Protein AF-A0A7V6ZQ34-F1 (afdb_monomer)

Sequence (100 aa):
MRVLAMMPYQKNLLSAIGDASAFGLGKFFLIGDKKRIVETCYVNSIDFRRLEILNFPLDMEAVEYAKRMVEEKRFDFYVFGDVPEVYQLNVFGMRKQKLF

Secondary structure (DSSP, 8-state):
-EEEEES--SHHHHHHHHHHHHTT--EEEEEE-HHHHHHHHHHTT---TTSEEEE-SSHHHHHHHHHHHHHTT--SEEEESS--HHHHHHHTT-------

Mean predicted aligned error: 3.94 Å

Structure (mmCIF, N/CA/C/O backbone):
data_AF-A0A7V6ZQ34-F1
#
_entry.id   AF-A0A7V6ZQ34-F1
#
loop_
_atom_site.group_PDB
_atom_site.id
_atom_site.type_symbol
_atom_site.label_atom_id
_atom_site.label_alt_id
_atom_site.label_comp_id
_atom_site.label_asym_id
_atom_site.label_entity_id
_atom_site.label_seq_id
_atom_site.pdbx_PDB_ins_code
_atom_site.Cartn_x
_atom_site.Cartn_y
_atom_site.Cartn_z
_atom_site.occupancy
_atom_site.B_iso_or_equiv
_atom_site.auth_seq_id
_atom_site.auth_comp_id
_atom_s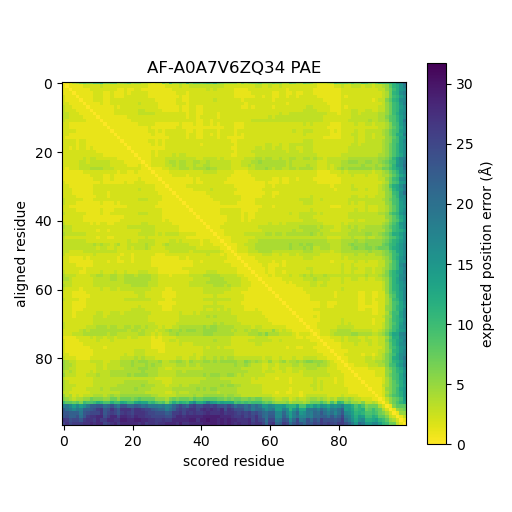ite.auth_asym_id
_atom_site.auth_atom_id
_atom_site.pdbx_PDB_model_num
ATOM 1 N N . MET A 1 1 ? -13.540 -3.146 -7.531 1.00 93.06 1 MET A N 1
ATOM 2 C CA . MET A 1 1 ? -13.097 -3.037 -6.126 1.00 93.06 1 MET A CA 1
ATOM 3 C C . MET A 1 1 ? -12.068 -1.925 -5.974 1.00 93.06 1 MET A C 1
ATOM 5 O O . MET A 1 1 ? -11.301 -1.687 -6.907 1.00 93.06 1 MET A O 1
ATOM 9 N N . ARG A 1 2 ? -12.061 -1.249 -4.827 1.00 97.19 2 ARG A N 1
ATOM 10 C CA . ARG A 1 2 ? -11.050 -0.283 -4.391 1.00 97.19 2 ARG A CA 1
ATOM 11 C C . ARG A 1 2 ? -10.241 -0.918 -3.269 1.00 97.19 2 ARG A C 1
ATOM 13 O O . ARG A 1 2 ? -10.800 -1.260 -2.230 1.00 97.19 2 ARG A O 1
ATOM 20 N N . VAL A 1 3 ? -8.942 -1.068 -3.485 1.00 97.94 3 VAL A N 1
ATOM 21 C CA . VAL A 1 3 ? -8.027 -1.706 -2.534 1.00 97.94 3 VAL A CA 1
ATOM 22 C C . VAL A 1 3 ? -7.049 -0.661 -2.016 1.00 97.94 3 VAL A C 1
ATOM 24 O O . VAL A 1 3 ? -6.415 0.028 -2.817 1.00 97.94 3 VAL A O 1
ATOM 27 N N . LEU A 1 4 ? -6.930 -0.555 -0.694 1.00 97.94 4 LEU A N 1
ATOM 28 C CA . LEU A 1 4 ? -5.915 0.257 -0.032 1.00 97.94 4 LEU A CA 1
ATOM 29 C C . LEU A 1 4 ? -4.768 -0.650 0.418 1.00 97.94 4 LEU A C 1
ATOM 31 O O . LEU A 1 4 ? -4.947 -1.487 1.301 1.00 97.94 4 LEU A O 1
ATOM 35 N N . ALA A 1 5 ? -3.599 -0.494 -0.191 1.00 97.88 5 ALA A N 1
ATOM 36 C CA . ALA A 1 5 ? -2.388 -1.201 0.195 1.00 97.88 5 ALA A CA 1
ATOM 37 C C . ALA A 1 5 ? -1.483 -0.268 1.006 1.00 97.88 5 ALA A C 1
ATOM 39 O O . ALA A 1 5 ? -1.040 0.777 0.525 1.00 97.88 5 ALA A O 1
ATOM 40 N N . MET A 1 6 ? -1.230 -0.646 2.254 1.00 97.50 6 MET A N 1
ATOM 41 C CA . MET A 1 6 ? -0.537 0.174 3.235 1.00 97.50 6 MET A CA 1
ATOM 42 C C . MET A 1 6 ? 0.921 -0.225 3.376 1.00 97.50 6 MET A C 1
ATOM 44 O O . MET A 1 6 ? 1.217 -1.382 3.667 1.00 97.50 6 MET A O 1
ATOM 48 N N . MET A 1 7 ? 1.810 0.751 3.183 1.00 96.81 7 MET A N 1
ATOM 49 C CA . MET A 1 7 ? 3.266 0.594 3.206 1.00 96.81 7 MET A CA 1
ATOM 50 C C . MET A 1 7 ? 3.745 -0.656 2.442 1.00 96.81 7 MET A C 1
ATOM 52 O O . MET A 1 7 ? 4.441 -1.506 3.006 1.00 96.81 7 MET A O 1
ATOM 56 N N . PRO A 1 8 ? 3.350 -0.824 1.165 1.00 97.31 8 PRO A N 1
ATOM 57 C CA . PRO A 1 8 ? 3.627 -2.035 0.407 1.00 97.31 8 PRO A CA 1
ATOM 58 C C . PRO A 1 8 ? 5.062 -2.011 -0.130 1.00 97.31 8 PRO A C 1
ATOM 60 O O . PRO A 1 8 ? 5.276 -1.928 -1.329 1.00 97.31 8 PRO A O 1
ATOM 63 N N . TYR A 1 9 ? 6.071 -2.013 0.736 1.00 96.50 9 TYR A N 1
ATOM 64 C CA . TYR A 1 9 ? 7.467 -1.857 0.312 1.00 96.50 9 TYR A CA 1
ATOM 65 C C . TYR A 1 9 ? 8.096 -3.164 -0.190 1.00 96.50 9 TYR A C 1
ATOM 67 O O . TYR A 1 9 ? 9.204 -3.157 -0.718 1.00 96.50 9 TYR A O 1
ATOM 75 N N . GLN A 1 10 ? 7.423 -4.306 -0.034 1.00 96.88 10 GLN A N 1
ATOM 76 C CA . GLN A 1 10 ? 7.960 -5.588 -0.479 1.00 96.88 10 GLN A CA 1
ATOM 77 C C . GLN A 1 10 ? 7.741 -5.807 -1.977 1.00 96.88 10 GLN A C 1
ATOM 79 O O . GLN A 1 10 ? 6.621 -5.684 -2.477 1.00 96.88 10 GLN A O 1
ATOM 84 N N . LYS A 1 11 ? 8.792 -6.271 -2.670 1.00 96.81 11 LYS A N 1
ATOM 85 C CA . LYS A 1 11 ? 8.752 -6.671 -4.089 1.00 96.81 11 LYS A CA 1
ATOM 86 C C . LYS A 1 11 ? 7.538 -7.539 -4.418 1.00 96.81 11 LYS A C 1
ATOM 88 O O . LYS A 1 11 ? 6.800 -7.229 -5.344 1.00 96.81 11 LYS A O 1
ATOM 93 N N . ASN A 1 12 ? 7.347 -8.632 -3.678 1.00 97.19 12 ASN A N 1
ATOM 94 C CA . ASN A 1 12 ? 6.315 -9.620 -3.999 1.00 97.19 12 ASN A CA 1
ATOM 95 C C . ASN A 1 12 ? 4.908 -9.019 -3.891 1.00 97.19 12 ASN A C 1
ATOM 97 O O . ASN A 1 12 ? 4.051 -9.322 -4.716 1.00 97.19 12 ASN A O 1
ATOM 101 N N . LEU A 1 13 ? 4.691 -8.131 -2.916 1.00 97.69 13 LEU A N 1
ATOM 102 C CA . LEU A 1 13 ? 3.415 -7.447 -2.739 1.00 97.69 13 LEU A CA 1
ATOM 103 C C . LEU A 1 13 ? 3.164 -6.436 -3.864 1.00 97.69 13 LEU A C 1
ATOM 105 O O . LEU A 1 13 ? 2.094 -6.449 -4.466 1.00 97.69 13 LEU A O 1
ATOM 109 N N . LEU A 1 14 ? 4.154 -5.602 -4.194 1.00 97.81 14 LEU A N 1
ATOM 110 C CA . LEU A 1 14 ? 4.039 -4.653 -5.306 1.00 97.81 14 LEU A CA 1
ATOM 111 C C . LEU A 1 14 ? 3.855 -5.355 -6.651 1.00 97.81 14 LEU A C 1
ATOM 113 O O . LEU A 1 14 ? 3.060 -4.887 -7.457 1.00 97.81 14 LEU A O 1
ATOM 117 N N . SER A 1 15 ? 4.537 -6.481 -6.878 1.00 97.62 15 SER A N 1
ATOM 118 C CA . SER A 1 15 ? 4.373 -7.290 -8.089 1.00 97.62 15 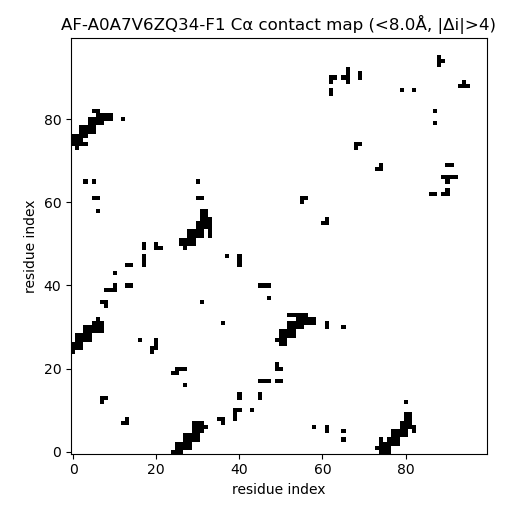SER A CA 1
ATOM 119 C C . SER A 1 15 ? 2.950 -7.827 -8.182 1.00 97.62 15 SER A C 1
ATOM 121 O O . SER A 1 15 ? 2.289 -7.612 -9.189 1.00 97.62 15 SER A O 1
ATOM 123 N N . ALA A 1 16 ? 2.439 -8.431 -7.105 1.00 97.00 16 ALA A N 1
ATOM 124 C CA . ALA A 1 16 ? 1.076 -8.954 -7.072 1.00 97.00 16 ALA A CA 1
ATOM 125 C C . ALA A 1 16 ? 0.026 -7.854 -7.303 1.00 97.00 16 ALA A C 1
ATOM 127 O O . ALA A 1 16 ? -0.940 -8.063 -8.035 1.00 97.00 16 ALA A O 1
ATOM 128 N N . ILE A 1 17 ? 0.220 -6.668 -6.717 1.00 97.44 17 ILE A N 1
ATOM 129 C CA . ILE A 1 17 ? -0.657 -5.512 -6.944 1.00 97.44 17 ILE A CA 1
ATOM 130 C C . ILE A 1 17 ? -0.547 -5.005 -8.390 1.00 97.44 17 ILE A C 1
ATOM 132 O O . ILE A 1 17 ? -1.566 -4.689 -9.006 1.00 97.44 17 ILE A O 1
ATOM 136 N N . GLY A 1 18 ? 0.669 -4.927 -8.936 1.00 96.50 18 GL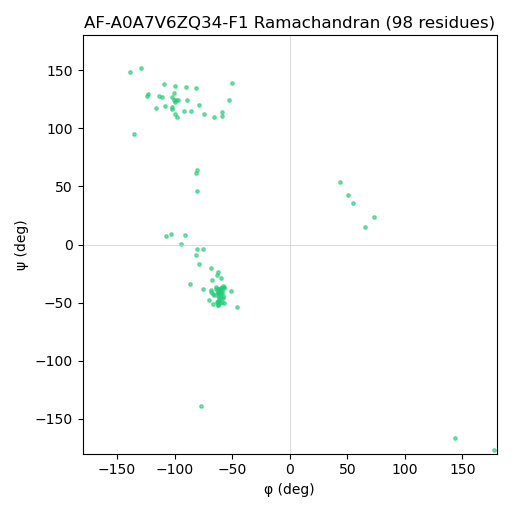Y A N 1
ATOM 137 C CA . GLY A 1 18 ? 0.926 -4.529 -10.319 1.00 96.50 18 GLY A CA 1
ATOM 138 C C . GLY A 1 18 ? 0.222 -5.451 -11.312 1.00 96.50 18 GLY A C 1
ATOM 139 O O . GLY A 1 18 ? -0.542 -4.974 -12.152 1.00 96.50 18 GLY A O 1
ATOM 140 N N . ASP A 1 19 ? 0.384 -6.763 -11.146 1.00 96.06 19 ASP A N 1
ATOM 141 C CA . ASP A 1 19 ? -0.268 -7.783 -11.969 1.00 96.06 19 ASP A CA 1
ATOM 142 C C . ASP A 1 19 ? -1.794 -7.701 -11.838 1.00 96.06 19 ASP A C 1
ATOM 144 O O . ASP A 1 19 ? -2.510 -7.626 -12.838 1.00 96.06 19 ASP A O 1
ATOM 148 N N . ALA A 1 20 ? -2.314 -7.620 -10.610 1.00 96.44 20 ALA A N 1
ATOM 149 C CA . ALA A 1 20 ? -3.749 -7.486 -10.367 1.00 96.44 20 ALA A CA 1
ATOM 150 C C . ALA A 1 20 ? -4.342 -6.221 -11.016 1.00 96.44 20 ALA A C 1
ATOM 152 O O . ALA A 1 20 ? -5.457 -6.250 -11.545 1.00 96.44 20 ALA A O 1
ATOM 153 N N . SER A 1 21 ? -3.594 -5.116 -11.014 1.00 96.00 21 SER A N 1
ATOM 154 C CA . SER A 1 21 ? -3.968 -3.878 -11.700 1.00 96.00 21 SER A CA 1
ATOM 155 C C . SER A 1 21 ? -3.940 -4.032 -13.225 1.00 96.00 21 SER A C 1
ATOM 157 O O . SER A 1 21 ? -4.861 -3.581 -13.912 1.00 96.00 21 SER A O 1
ATOM 159 N N . ALA A 1 22 ? -2.934 -4.723 -13.772 1.00 95.00 22 ALA A N 1
ATOM 160 C CA . ALA A 1 22 ? -2.823 -5.005 -15.202 1.00 95.00 22 ALA A CA 1
ATOM 161 C C . ALA A 1 22 ? -3.970 -5.892 -15.718 1.00 95.00 22 ALA A C 1
ATOM 163 O O . ALA A 1 22 ? -4.507 -5.626 -16.794 1.00 95.00 22 ALA A O 1
ATOM 164 N N . PHE A 1 23 ? -4.406 -6.874 -14.923 1.00 95.69 23 PHE A N 1
ATOM 165 C CA . PHE A 1 23 ? -5.572 -7.720 -15.212 1.00 95.69 23 PHE A CA 1
ATOM 166 C C . PHE A 1 23 ? -6.924 -7.025 -14.983 1.00 95.69 23 PHE A C 1
ATOM 168 O O . PHE A 1 23 ? -7.969 -7.610 -15.261 1.00 95.69 23 PHE A O 1
ATOM 175 N N . GLY A 1 24 ? -6.938 -5.785 -14.483 1.00 95.25 24 GLY A N 1
ATOM 176 C CA . GLY A 1 24 ? -8.172 -5.034 -14.250 1.00 95.25 24 GLY A CA 1
ATOM 177 C C . GLY A 1 24 ? -8.989 -5.534 -13.057 1.00 95.25 24 GLY A C 1
ATOM 178 O O . GLY A 1 24 ? -10.193 -5.287 -12.999 1.00 95.25 24 GLY A O 1
ATOM 179 N N . LEU A 1 25 ? -8.358 -6.208 -12.087 1.00 95.69 25 LEU A N 1
ATOM 180 C CA . LEU A 1 25 ? -9.053 -6.754 -10.916 1.00 95.69 25 LEU A CA 1
ATOM 181 C C . LEU A 1 25 ? -9.581 -5.660 -9.981 1.00 95.69 25 LEU A C 1
ATOM 183 O O . LEU A 1 25 ? -10.513 -5.899 -9.221 1.00 95.69 25 LEU A O 1
ATOM 187 N N . GLY A 1 26 ? -9.046 -4.440 -10.047 1.00 95.00 26 GLY A N 1
ATOM 188 C CA . GLY A 1 26 ? -9.512 -3.330 -9.226 1.00 95.00 26 GLY A CA 1
ATOM 189 C C . GLY A 1 26 ? -8.727 -2.042 -9.425 1.00 95.00 26 GLY A C 1
ATOM 190 O O . GLY A 1 26 ? -7.829 -1.955 -10.258 1.00 95.00 26 GLY A O 1
ATOM 191 N N . LYS A 1 27 ? -9.086 -1.030 -8.631 1.00 96.94 27 LYS A N 1
ATOM 192 C CA . LYS A 1 27 ? -8.302 0.197 -8.463 1.00 96.94 27 LYS A CA 1
ATOM 193 C C . LYS A 1 27 ? -7.486 0.078 -7.184 1.00 96.94 27 LYS A C 1
ATOM 195 O O . LYS A 1 27 ? -8.058 -0.142 -6.114 1.00 96.94 27 LYS A O 1
ATOM 200 N N . PHE A 1 28 ? -6.178 0.243 -7.307 1.00 98.12 28 PHE A N 1
ATOM 201 C CA . PHE A 1 28 ? -5.229 0.053 -6.218 1.00 98.12 28 PHE A CA 1
ATOM 202 C C . PHE A 1 28 ? -4.639 1.392 -5.798 1.00 98.12 28 PHE A C 1
ATOM 204 O O . PHE A 1 28 ? -4.117 2.138 -6.629 1.00 98.12 28 PHE A O 1
ATOM 211 N N . PHE A 1 29 ? -4.730 1.665 -4.502 1.00 98.31 29 PHE A N 1
ATOM 212 C CA . PHE A 1 29 ? -4.231 2.872 -3.869 1.00 98.31 29 PHE A CA 1
ATOM 213 C C . PHE A 1 29 ? -3.129 2.456 -2.902 1.00 98.31 29 PHE A C 1
ATOM 215 O O . PHE A 1 29 ? -3.375 1.684 -1.976 1.00 98.31 29 PHE A O 1
ATOM 222 N N . LEU A 1 30 ? -1.914 2.928 -3.140 1.00 98.19 30 LEU A N 1
ATOM 223 C CA . LEU A 1 30 ? -0.751 2.650 -2.313 1.00 98.19 30 LEU A CA 1
ATOM 224 C C . LEU A 1 30 ? -0.523 3.841 -1.385 1.00 98.19 30 LEU A C 1
ATOM 226 O O . LEU A 1 30 ? -0.342 4.957 -1.870 1.00 98.19 30 LEU A O 1
ATOM 230 N N . ILE A 1 31 ? -0.512 3.618 -0.074 1.00 97.50 31 ILE A N 1
ATOM 231 C CA . ILE A 1 31 ? -0.172 4.655 0.913 1.00 97.50 31 ILE A CA 1
ATOM 232 C C . ILE A 1 31 ? 1.193 4.359 1.538 1.00 97.50 31 ILE A C 1
ATOM 234 O O . ILE A 1 31 ? 1.489 3.210 1.867 1.00 97.50 31 ILE A O 1
ATOM 238 N N . GLY A 1 32 ? 2.016 5.389 1.712 1.00 97.19 32 GLY A N 1
ATOM 239 C CA . GLY A 1 32 ? 3.343 5.297 2.329 1.00 97.19 32 GLY A CA 1
ATOM 240 C C . GLY A 1 32 ? 4.345 6.229 1.658 1.00 97.19 32 GLY A C 1
ATOM 241 O O . GLY A 1 32 ? 3.961 7.102 0.874 1.00 97.19 32 GLY A O 1
ATOM 242 N N . ASP A 1 33 ? 5.633 6.033 1.934 1.00 97.38 33 ASP A N 1
ATOM 243 C CA . ASP A 1 33 ? 6.692 6.821 1.307 1.00 97.38 33 ASP A CA 1
ATOM 244 C C . ASP A 1 33 ? 6.741 6.524 -0.199 1.00 97.38 33 ASP A C 1
ATOM 246 O O . ASP A 1 33 ? 7.157 5.445 -0.644 1.00 97.38 33 ASP A O 1
ATOM 250 N N . LYS A 1 34 ? 6.328 7.511 -1.004 1.00 97.62 34 LYS A N 1
ATOM 251 C CA . LYS A 1 34 ? 6.297 7.407 -2.464 1.00 97.62 34 LYS A CA 1
ATOM 252 C C . LYS A 1 34 ? 7.671 7.093 -3.037 1.00 97.62 34 LYS A C 1
ATOM 254 O O . LYS A 1 34 ? 7.741 6.362 -4.023 1.00 97.62 34 LYS A O 1
ATOM 259 N N . LYS A 1 35 ? 8.747 7.628 -2.453 1.00 97.25 35 LYS A N 1
ATOM 260 C CA . LYS A 1 35 ? 10.106 7.378 -2.933 1.00 97.25 35 LYS A CA 1
ATOM 261 C C . LYS A 1 35 ? 10.435 5.895 -2.798 1.00 97.25 35 LYS A C 1
ATOM 263 O O . LYS A 1 35 ? 10.792 5.278 -3.795 1.00 97.25 35 LYS A O 1
ATOM 268 N N . ARG A 1 36 ? 10.199 5.304 -1.622 1.00 96.94 36 ARG A N 1
ATOM 269 C CA . ARG A 1 36 ? 10.415 3.864 -1.384 1.00 96.94 36 ARG A CA 1
ATOM 270 C C . ARG A 1 36 ? 9.566 2.985 -2.297 1.00 96.94 36 ARG A C 1
ATOM 272 O O . ARG A 1 36 ? 10.076 2.007 -2.841 1.00 96.94 36 ARG A O 1
ATOM 279 N N . ILE A 1 37 ? 8.292 3.329 -2.496 1.00 97.69 37 ILE A N 1
ATOM 280 C CA . ILE A 1 37 ? 7.393 2.573 -3.383 1.00 97.69 37 ILE A CA 1
ATOM 281 C C . ILE A 1 37 ? 7.920 2.601 -4.821 1.00 97.69 37 ILE A C 1
ATOM 283 O O . ILE A 1 37 ? 8.100 1.552 -5.437 1.00 97.69 37 ILE A O 1
ATOM 287 N N . VAL A 1 38 ? 8.203 3.794 -5.350 1.00 97.62 38 VAL A N 1
ATOM 288 C CA . VAL A 1 38 ? 8.656 3.973 -6.736 1.00 97.62 38 VAL A CA 1
ATOM 289 C C . VAL A 1 38 ? 10.027 3.343 -6.961 1.00 97.62 38 VAL A C 1
ATOM 291 O O . VAL A 1 38 ? 10.206 2.659 -7.965 1.00 97.62 38 VAL A O 1
ATOM 294 N N . GLU A 1 39 ? 10.976 3.518 -6.038 1.00 97.75 39 GLU A N 1
ATOM 295 C CA . GLU A 1 39 ? 12.291 2.870 -6.106 1.00 97.75 39 GLU A CA 1
ATOM 296 C C . GLU A 1 39 ? 12.154 1.348 -6.145 1.00 97.75 39 GLU A C 1
ATOM 298 O O . GLU A 1 39 ? 12.750 0.699 -7.007 1.00 97.75 39 GLU A O 1
ATOM 303 N N . THR A 1 40 ? 11.314 0.775 -5.278 1.00 97.56 40 THR A N 1
ATOM 304 C CA . THR A 1 40 ? 11.079 -0.673 -5.271 1.00 97.56 40 THR A CA 1
ATOM 305 C C . THR A 1 40 ? 10.474 -1.144 -6.589 1.00 97.56 40 THR A C 1
ATOM 307 O O . THR A 1 40 ? 10.938 -2.139 -7.148 1.00 97.56 40 THR A O 1
ATOM 310 N N . CYS A 1 41 ? 9.479 -0.431 -7.121 1.00 97.38 41 CYS A N 1
ATOM 311 C CA . CYS A 1 41 ? 8.894 -0.774 -8.413 1.00 97.38 41 CYS A CA 1
ATOM 312 C C . CYS A 1 41 ? 9.922 -0.691 -9.546 1.00 97.38 41 CYS A C 1
ATOM 314 O O . CYS A 1 41 ? 10.015 -1.610 -10.356 1.00 97.38 41 CYS A O 1
ATOM 316 N N . TYR A 1 42 ? 10.723 0.376 -9.578 1.00 97.31 42 TYR A N 1
ATOM 317 C CA . TYR A 1 42 ? 11.724 0.611 -10.614 1.00 97.31 42 TYR A CA 1
ATOM 318 C C . TYR A 1 42 ? 12.802 -0.478 -10.627 1.00 97.31 42 TYR A C 1
ATOM 320 O O . TYR A 1 42 ? 13.023 -1.114 -11.656 1.00 97.31 42 TYR A O 1
ATOM 328 N N . VAL A 1 43 ? 13.418 -0.758 -9.472 1.00 97.69 43 VAL A N 1
ATOM 329 C CA . VAL A 1 43 ? 14.469 -1.785 -9.330 1.00 97.69 43 VAL A CA 1
ATOM 330 C C . VAL A 1 43 ? 13.964 -3.175 -9.728 1.00 97.69 43 VAL A C 1
ATOM 332 O O . VAL A 1 43 ? 14.737 -4.002 -10.207 1.00 97.69 43 VAL A O 1
ATOM 335 N N . ASN A 1 44 ? 12.666 -3.436 -9.567 1.00 96.75 44 ASN A N 1
ATOM 336 C CA . ASN A 1 44 ? 12.061 -4.736 -9.849 1.00 96.75 44 ASN A CA 1
ATOM 337 C C . ASN A 1 44 ? 11.281 -4.796 -11.171 1.00 96.75 44 ASN A C 1
ATOM 339 O O . ASN A 1 44 ? 10.620 -5.801 -11.415 1.00 96.75 44 ASN A O 1
ATOM 343 N N . SER A 1 45 ? 11.367 -3.770 -12.028 1.00 96.19 45 SER A N 1
ATOM 344 C CA . SER A 1 45 ? 10.642 -3.705 -13.312 1.00 96.19 45 SER A CA 1
ATOM 345 C C . SER A 1 45 ? 9.119 -3.887 -13.185 1.00 96.19 45 SER A C 1
ATOM 347 O O . SER A 1 45 ? 8.481 -4.487 -14.048 1.00 96.19 45 SER A O 1
ATOM 349 N N . ILE A 1 46 ? 8.526 -3.371 -12.106 1.00 96.25 46 ILE A N 1
ATOM 350 C CA . ILE A 1 46 ? 7.082 -3.434 -11.844 1.00 96.25 46 ILE A CA 1
ATOM 351 C C . ILE A 1 46 ? 6.413 -2.210 -12.482 1.00 96.25 46 ILE A C 1
ATOM 353 O O . ILE A 1 46 ? 6.774 -1.074 -12.166 1.00 96.25 46 ILE A O 1
ATOM 357 N N . ASP A 1 47 ? 5.421 -2.416 -13.355 1.00 92.88 47 ASP A N 1
ATOM 358 C CA . ASP A 1 47 ? 4.640 -1.313 -13.931 1.00 92.88 47 ASP A CA 1
ATOM 359 C C . ASP A 1 47 ? 3.664 -0.742 -12.894 1.00 92.88 47 ASP A C 1
ATOM 361 O O . ASP A 1 47 ? 2.689 -1.379 -12.499 1.00 92.88 47 ASP A O 1
ATOM 365 N N . PHE A 1 48 ? 3.915 0.496 -12.472 1.00 92.19 48 PHE A N 1
ATOM 366 C CA . PHE A 1 48 ? 3.097 1.204 -11.489 1.00 92.19 48 PHE A CA 1
ATOM 367 C C . PHE A 1 48 ? 2.245 2.326 -12.098 1.00 92.19 48 PHE A C 1
ATOM 369 O O . PHE A 1 48 ? 1.598 3.065 -11.361 1.00 92.19 48 PHE A O 1
ATOM 376 N N . ARG A 1 49 ? 2.187 2.467 -13.433 1.00 93.19 49 ARG A N 1
ATOM 377 C CA . ARG A 1 49 ? 1.446 3.563 -14.098 1.00 93.19 49 ARG A CA 1
ATOM 378 C C . ARG A 1 49 ? -0.059 3.547 -13.828 1.00 93.19 49 ARG A C 1
ATOM 380 O O . ARG A 1 49 ? -0.716 4.574 -13.957 1.00 93.19 49 ARG A O 1
ATOM 387 N N . ARG A 1 50 ? -0.606 2.379 -13.486 1.00 93.56 50 ARG A N 1
ATOM 388 C CA . ARG A 1 50 ? -2.028 2.167 -13.165 1.00 93.56 50 ARG A CA 1
ATOM 389 C C . ARG A 1 50 ? -2.323 2.239 -11.662 1.00 93.56 50 ARG A C 1
ATOM 391 O O . ARG A 1 50 ? -3.463 2.016 -11.263 1.00 93.56 50 ARG A O 1
ATOM 398 N N . LEU A 1 51 ? -1.307 2.478 -10.833 1.00 96.44 51 LEU A N 1
ATOM 399 C CA . LEU A 1 51 ? -1.418 2.515 -9.377 1.00 96.44 51 LEU A CA 1
ATOM 400 C C . LEU A 1 51 ? -1.510 3.968 -8.910 1.00 96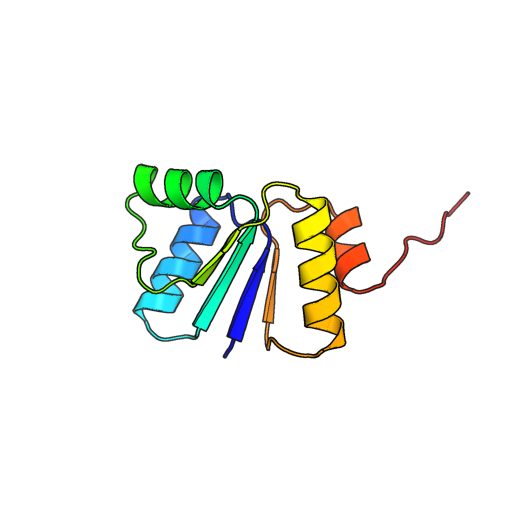.44 51 LEU A C 1
ATOM 402 O O . LEU A 1 51 ? -0.761 4.827 -9.375 1.00 96.44 51 LEU A O 1
ATOM 406 N N . GLU A 1 52 ? -2.409 4.244 -7.970 1.00 97.50 52 GLU A N 1
ATOM 407 C CA . GLU A 1 52 ? -2.506 5.561 -7.345 1.00 97.50 52 GLU A CA 1
ATOM 408 C C . GLU A 1 52 ? -1.639 5.583 -6.086 1.00 97.50 52 GLU A C 1
ATOM 410 O O . GLU A 1 52 ? -1.906 4.848 -5.141 1.00 97.50 52 GLU A O 1
ATOM 415 N N . ILE A 1 53 ? -0.582 6.399 -6.069 1.00 97.94 53 ILE A N 1
ATOM 416 C CA . ILE A 1 53 ? 0.324 6.500 -4.917 1.00 97.94 53 ILE A CA 1
ATOM 417 C C . ILE A 1 53 ? 0.011 7.771 -4.133 1.00 97.94 53 ILE A C 1
ATOM 419 O O . ILE A 1 53 ? 0.217 8.884 -4.623 1.00 97.94 53 ILE A O 1
ATOM 423 N N . LEU A 1 54 ? -0.426 7.590 -2.893 1.00 97.75 54 LEU A N 1
ATOM 424 C CA . LEU A 1 54 ? -0.686 8.642 -1.924 1.00 97.75 54 LEU A CA 1
ATOM 4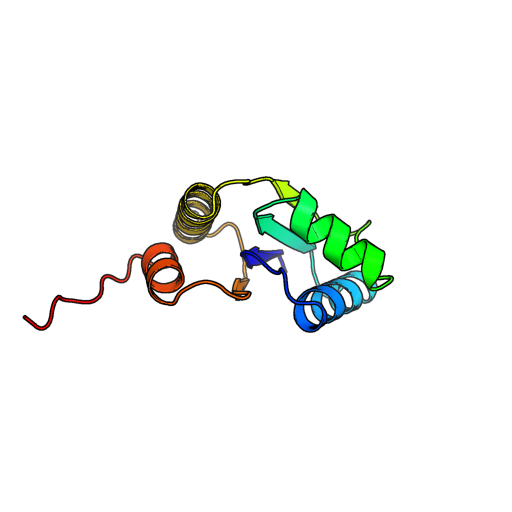25 C C . LEU A 1 54 ? 0.530 8.755 -0.996 1.00 97.75 54 LEU A C 1
ATOM 427 O O . LEU A 1 54 ? 0.827 7.847 -0.218 1.00 97.75 54 LEU A O 1
ATOM 431 N N . ASN A 1 55 ? 1.268 9.855 -1.132 1.00 98.00 55 ASN A N 1
ATOM 432 C CA . ASN A 1 55 ? 2.554 10.026 -0.464 1.00 98.00 55 ASN A CA 1
ATOM 433 C C . ASN A 1 55 ? 2.395 10.423 1.008 1.00 98.00 55 ASN A C 1
ATOM 435 O O . ASN A 1 55 ? 1.893 11.509 1.294 1.00 98.00 55 ASN A O 1
ATOM 439 N N . PHE A 1 56 ? 2.926 9.589 1.897 1.00 97.44 56 PHE A N 1
ATOM 440 C CA . PHE A 1 56 ? 3.041 9.826 3.334 1.00 97.44 56 PHE A CA 1
ATOM 441 C C . PHE A 1 56 ? 4.452 9.419 3.781 1.00 97.44 56 PHE A C 1
ATOM 443 O O . PHE A 1 56 ? 4.693 8.233 4.006 1.00 97.44 56 PHE A O 1
ATOM 450 N N . PRO A 1 57 ? 5.409 10.363 3.865 1.00 93.94 57 PRO A N 1
ATOM 451 C CA . PRO A 1 57 ? 6.792 10.055 4.240 1.00 93.94 57 PRO A CA 1
ATOM 452 C C . PRO A 1 57 ? 6.937 9.500 5.661 1.00 93.94 57 PRO A C 1
ATOM 454 O O . PRO A 1 57 ? 7.900 8.794 5.950 1.00 93.94 57 PRO A O 1
ATOM 457 N N . LEU A 1 58 ? 6.003 9.840 6.552 1.00 94.62 58 LEU A N 1
ATOM 458 C CA . LEU A 1 58 ? 5.972 9.357 7.926 1.00 94.62 58 LEU A CA 1
ATOM 459 C C . LEU A 1 58 ? 4.923 8.253 8.071 1.00 94.62 58 LEU A C 1
ATOM 461 O O . LEU A 1 58 ? 3.746 8.460 7.773 1.00 94.62 58 LEU A O 1
ATOM 465 N N . ASP A 1 59 ? 5.333 7.104 8.613 1.00 92.88 59 ASP A N 1
ATOM 466 C C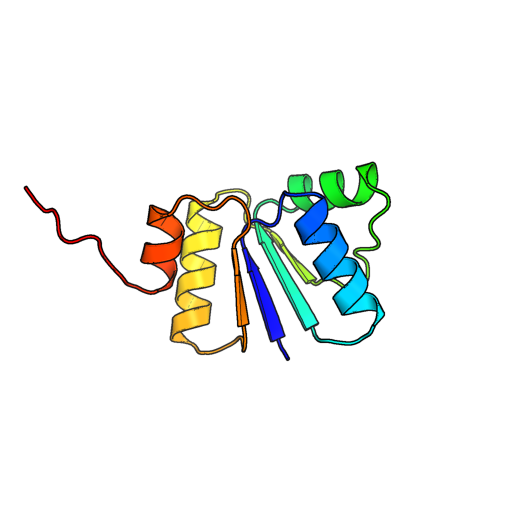A . ASP A 1 59 ? 4.450 5.943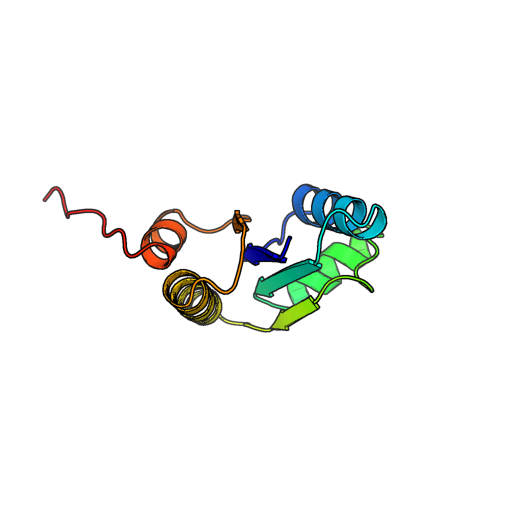 8.783 1.00 92.88 59 ASP A CA 1
ATOM 467 C C . ASP A 1 59 ? 3.201 6.277 9.617 1.00 92.88 59 ASP A C 1
ATOM 469 O O . ASP A 1 59 ? 2.107 5.811 9.306 1.00 92.88 59 ASP A O 1
ATOM 473 N N . MET A 1 60 ? 3.328 7.136 10.637 1.00 93.44 60 MET A N 1
ATOM 474 C CA . MET A 1 60 ? 2.188 7.561 11.462 1.00 93.44 60 MET A CA 1
ATOM 475 C C . MET A 1 60 ? 1.115 8.305 10.658 1.00 93.44 60 MET A C 1
ATOM 477 O O . MET A 1 60 ? -0.070 8.067 10.874 1.00 93.44 60 MET A O 1
ATOM 481 N N . GLU A 1 61 ? 1.499 9.146 9.698 1.00 95.88 61 GLU A N 1
ATOM 482 C CA . GLU A 1 61 ? 0.536 9.863 8.852 1.00 95.88 61 GLU A CA 1
ATOM 483 C C . GLU A 1 61 ? -0.210 8.894 7.927 1.00 95.88 61 GLU A C 1
ATOM 485 O O . GLU A 1 61 ? -1.424 9.005 7.744 1.00 95.88 61 GLU A O 1
ATOM 490 N N . ALA A 1 62 ? 0.498 7.891 7.392 1.00 96.56 62 ALA A N 1
ATOM 491 C CA . ALA A 1 62 ? -0.117 6.827 6.605 1.00 96.56 62 ALA A CA 1
ATOM 492 C C . ALA A 1 62 ? -1.125 6.020 7.445 1.00 96.56 62 ALA A C 1
ATOM 494 O O . ALA A 1 62 ? -2.212 5.697 6.963 1.00 96.56 62 ALA A O 1
ATOM 495 N N . VAL A 1 63 ? -0.792 5.726 8.708 1.00 96.00 63 VAL A N 1
ATOM 496 C CA . VAL A 1 63 ? -1.683 5.044 9.664 1.00 96.00 63 VAL A CA 1
ATOM 497 C C . VAL A 1 63 ? -2.936 5.870 9.944 1.00 96.00 63 VAL A C 1
ATOM 499 O O . VAL A 1 63 ? -4.042 5.334 9.872 1.00 96.00 63 VAL A O 1
ATOM 502 N N . GLU A 1 64 ? -2.795 7.164 10.237 1.00 95.81 64 GLU A N 1
ATOM 503 C CA . GLU A 1 64 ? -3.942 8.045 10.490 1.00 95.81 64 GLU A CA 1
ATOM 504 C C . GLU A 1 64 ? -4.845 8.171 9.263 1.00 95.81 64 GLU A C 1
ATOM 506 O O . GLU A 1 64 ? -6.073 8.090 9.375 1.00 95.81 64 GLU A O 1
ATOM 511 N N . TYR A 1 65 ? -4.248 8.294 8.077 1.00 96.44 65 TYR A N 1
ATOM 512 C CA . TYR A 1 65 ? -4.998 8.295 6.831 1.00 96.44 65 TYR A CA 1
ATOM 513 C C . TYR A 1 65 ? -5.769 6.984 6.639 1.00 96.44 65 TYR A C 1
ATOM 515 O O . TYR A 1 65 ? -6.974 7.016 6.383 1.00 96.44 65 TYR A O 1
ATOM 523 N N . ALA A 1 66 ? -5.105 5.834 6.794 1.00 96.38 66 ALA A N 1
ATOM 524 C CA . ALA A 1 66 ? -5.727 4.520 6.652 1.00 96.38 66 ALA A CA 1
ATOM 525 C C . ALA A 1 66 ? -6.896 4.334 7.624 1.00 96.38 66 ALA A C 1
ATOM 527 O O . ALA A 1 66 ? -7.970 3.899 7.211 1.00 96.38 66 ALA A O 1
ATOM 528 N N . LYS A 1 67 ? -6.714 4.735 8.886 1.00 95.94 67 LYS A N 1
ATOM 529 C CA . LYS A 1 67 ? -7.761 4.708 9.910 1.00 95.94 67 LYS A CA 1
ATOM 530 C C . LYS A 1 67 ? -8.990 5.509 9.480 1.00 95.94 67 LYS A C 1
ATOM 532 O O . LYS A 1 67 ? -10.096 4.974 9.470 1.00 95.94 67 LYS A O 1
ATOM 537 N N . ARG A 1 68 ? -8.802 6.757 9.036 1.00 96.06 68 ARG A N 1
ATOM 538 C CA . ARG A 1 68 ? -9.906 7.586 8.527 1.00 96.06 68 ARG A CA 1
ATOM 539 C C . ARG A 1 68 ? -10.608 6.923 7.339 1.00 96.06 68 ARG A C 1
ATOM 541 O O . ARG A 1 68 ? -11.828 6.950 7.239 1.00 96.06 68 ARG A O 1
ATOM 548 N N . MET A 1 69 ? -9.854 6.293 6.439 1.00 96.19 69 MET A N 1
ATOM 549 C CA . MET A 1 69 ? -10.426 5.594 5.286 1.00 96.19 69 MET A CA 1
ATOM 550 C C . MET A 1 69 ? -11.234 4.345 5.668 1.00 96.19 69 MET A C 1
ATOM 552 O O . MET A 1 69 ? -12.184 4.013 4.954 1.00 96.19 69 MET A O 1
ATOM 556 N N . VAL A 1 70 ? -10.873 3.659 6.760 1.00 94.69 70 VAL A N 1
ATOM 557 C CA . VAL A 1 70 ? -11.675 2.583 7.374 1.00 94.69 70 VAL A CA 1
ATOM 558 C C . VAL A 1 70 ? -12.968 3.143 7.956 1.00 94.69 70 VAL A C 1
ATOM 560 O O . VAL A 1 70 ? -14.046 2.651 7.623 1.00 94.69 70 VAL A O 1
ATOM 563 N N . GLU A 1 71 ? -12.879 4.197 8.768 1.00 94.25 71 GLU A N 1
ATOM 564 C CA . GLU A 1 71 ? -14.037 4.842 9.403 1.00 94.25 71 GLU A CA 1
ATOM 565 C C . GLU A 1 71 ? -15.048 5.358 8.363 1.00 94.25 71 GLU A C 1
ATOM 567 O O . GLU A 1 71 ? -16.254 5.156 8.502 1.00 94.25 71 GLU A O 1
ATOM 572 N N . GLU A 1 72 ? -14.557 5.951 7.273 1.00 95.38 72 GLU A N 1
ATOM 573 C CA . GLU A 1 72 ? -15.376 6.462 6.170 1.00 95.38 72 GLU A CA 1
ATOM 574 C C . GLU A 1 72 ? -15.836 5.384 5.167 1.00 95.38 72 GLU A C 1
ATOM 576 O O . GLU A 1 72 ? -16.558 5.707 4.221 1.00 95.38 72 GLU A O 1
ATOM 581 N N . LYS A 1 73 ? -15.415 4.118 5.323 1.00 93.25 73 LYS A N 1
ATOM 582 C CA . LYS A 1 73 ? -15.724 3.003 4.402 1.00 93.25 73 LYS A CA 1
ATOM 583 C C . LYS A 1 73 ? -15.428 3.330 2.928 1.00 93.25 73 LYS A C 1
ATOM 585 O O . LYS A 1 73 ? -16.216 3.034 2.031 1.00 93.25 73 LYS A O 1
ATOM 590 N N . ARG A 1 74 ? -14.288 3.979 2.660 1.00 94.00 74 ARG A N 1
ATOM 591 C CA . ARG A 1 74 ? -13.907 4.446 1.306 1.00 94.00 74 ARG A CA 1
ATOM 592 C C . ARG A 1 74 ? -13.355 3.342 0.399 1.00 94.00 74 ARG A C 1
ATOM 594 O O . ARG A 1 74 ? -13.279 3.549 -0.817 1.00 94.00 74 ARG A O 1
ATOM 601 N N . PHE A 1 75 ? -12.958 2.215 0.986 1.00 96.56 75 PHE A N 1
ATOM 602 C CA . PHE A 1 75 ? -12.310 1.086 0.323 1.00 96.56 75 PHE A CA 1
ATOM 603 C C . PHE A 1 75 ? -13.012 -0.225 0.656 1.00 96.56 75 PHE A C 1
ATOM 605 O O . PHE A 1 75 ? -13.586 -0.371 1.732 1.00 96.56 75 PHE A O 1
ATOM 612 N N . ASP A 1 76 ? -12.930 -1.174 -0.276 1.00 96.19 76 ASP A N 1
ATOM 613 C CA . ASP A 1 76 ? -13.533 -2.501 -0.137 1.00 96.19 76 ASP A CA 1
ATOM 614 C C . ASP A 1 76 ? -12.582 -3.471 0.582 1.00 96.19 76 ASP A C 1
ATOM 616 O O . ASP A 1 76 ? -13.020 -4.344 1.325 1.00 96.19 76 ASP A O 1
ATOM 620 N N . PHE A 1 77 ? -11.270 -3.313 0.364 1.00 96.31 77 PHE A N 1
ATOM 621 C CA . PHE A 1 77 ? -10.233 -4.187 0.913 1.00 96.31 77 PHE A CA 1
ATOM 622 C C . PHE A 1 77 ? -9.024 -3.395 1.407 1.00 96.31 77 PHE A C 1
ATOM 624 O O . PHE A 1 77 ? -8.649 -2.373 0.825 1.00 96.31 77 PHE A O 1
ATOM 631 N N . TYR A 1 78 ? -8.381 -3.939 2.438 1.00 95.62 78 TYR A N 1
ATOM 632 C CA . TYR A 1 78 ? -7.168 -3.407 3.048 1.00 95.62 78 TYR A CA 1
ATOM 633 C C . TYR A 1 78 ? -6.088 -4.481 3.012 1.00 95.62 78 TYR A C 1
ATOM 635 O O . TYR A 1 78 ? -6.326 -5.620 3.414 1.00 95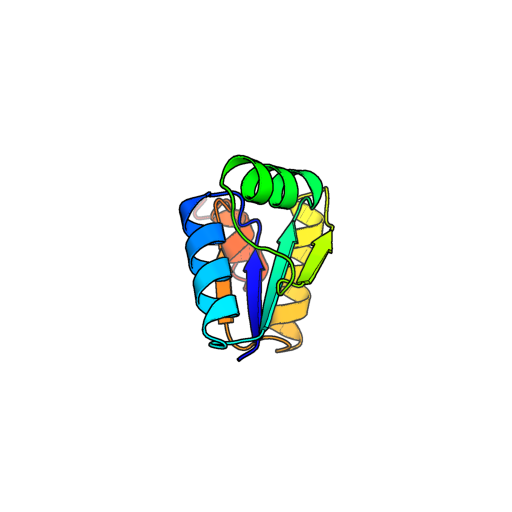.62 78 TYR A O 1
ATOM 643 N N . VAL A 1 79 ? -4.908 -4.119 2.522 1.00 96.31 79 VAL A N 1
ATOM 644 C CA . VAL A 1 79 ? -3.743 -5.002 2.456 1.00 96.31 79 VAL A CA 1
ATOM 645 C C . VAL A 1 79 ? -2.600 -4.323 3.190 1.00 96.31 79 VAL A C 1
ATOM 647 O O . VAL A 1 79 ? -2.279 -3.172 2.903 1.00 96.31 79 VAL A O 1
ATOM 650 N N . PHE A 1 80 ? -1.977 -5.024 4.129 1.00 96.00 80 PHE A N 1
ATOM 651 C CA . PHE A 1 80 ? -0.826 -4.512 4.865 1.00 96.00 80 PHE A CA 1
ATOM 652 C C . PHE A 1 80 ? 0.459 -5.091 4.278 1.00 96.00 80 PHE A C 1
ATOM 654 O O . PHE A 1 80 ? 0.558 -6.298 4.059 1.00 96.00 80 PHE A O 1
ATOM 661 N N . GLY A 1 81 ? 1.426 -4.216 4.006 1.00 95.62 81 GLY A N 1
ATOM 662 C CA . GLY A 1 81 ? 2.811 -4.597 3.766 1.00 95.62 81 GLY A CA 1
ATOM 663 C C . GLY A 1 81 ? 3.524 -4.915 5.078 1.00 95.62 81 GLY A C 1
ATOM 664 O O . GLY A 1 81 ? 2.962 -5.554 5.965 1.00 95.62 81 GLY A O 1
ATOM 665 N N . ASP A 1 82 ? 4.775 -4.472 5.211 1.00 87.94 82 ASP A N 1
ATOM 666 C CA . ASP A 1 82 ? 5.581 -4.700 6.421 1.00 87.94 82 ASP A CA 1
ATOM 667 C C . ASP A 1 82 ? 5.231 -3.675 7.506 1.00 87.94 82 ASP A C 1
ATOM 669 O O . ASP A 1 82 ? 6.017 -2.808 7.880 1.00 87.94 82 ASP A O 1
ATOM 673 N N . VAL A 1 83 ? 3.971 -3.704 7.931 1.00 92.81 83 VAL A N 1
ATOM 674 C CA . VAL A 1 83 ? 3.422 -2.767 8.907 1.00 92.81 83 VAL A CA 1
ATOM 675 C C . VAL A 1 83 ? 3.470 -3.425 10.282 1.00 92.81 83 VAL A C 1
ATOM 677 O O . VAL A 1 83 ? 2.866 -4.487 10.443 1.00 92.81 83 VAL A O 1
ATOM 680 N N . PRO A 1 84 ? 4.102 -2.811 11.298 1.00 92.38 84 PRO A N 1
ATOM 681 C CA . PRO A 1 84 ? 4.056 -3.316 12.665 1.00 92.38 84 PRO A CA 1
ATOM 682 C C . PRO A 1 84 ? 2.625 -3.605 13.135 1.00 92.38 84 PRO A C 1
ATOM 684 O O . PRO A 1 84 ? 1.719 -2.802 12.911 1.00 92.38 84 PRO A O 1
ATOM 687 N N . GLU A 1 85 ? 2.421 -4.718 13.844 1.00 91.88 85 GLU A N 1
ATOM 688 C CA . GLU A 1 85 ? 1.096 -5.161 14.319 1.00 91.88 85 GLU A CA 1
ATOM 689 C C . GLU A 1 85 ? 0.339 -4.045 15.062 1.00 91.88 85 GLU A C 1
ATOM 691 O O . GLU A 1 85 ? -0.854 -3.844 14.855 1.00 91.88 85 GLU A O 1
ATOM 696 N N . VAL A 1 86 ? 1.046 -3.254 15.879 1.00 91.25 86 VAL A N 1
ATOM 697 C CA . VAL A 1 86 ? 0.465 -2.116 16.612 1.00 91.25 86 VAL A CA 1
ATOM 698 C C . VAL A 1 86 ? -0.200 -1.093 15.686 1.00 91.25 86 VAL A C 1
ATOM 700 O O . VAL A 1 86 ? -1.258 -0.560 16.010 1.00 91.25 86 VAL A O 1
ATOM 703 N N . TYR A 1 87 ? 0.378 -0.842 14.514 1.00 93.12 87 TYR A N 1
ATOM 704 C CA . TYR A 1 87 ? -0.180 0.071 13.525 1.00 93.12 87 TYR A CA 1
ATOM 705 C C . TYR A 1 87 ? -1.370 -0.541 12.796 1.00 93.12 87 TYR A C 1
ATOM 707 O O . TYR A 1 87 ? -2.360 0.156 12.591 1.00 93.12 87 TYR A O 1
ATOM 715 N N . GLN A 1 88 ? -1.328 -1.838 12.488 1.00 93.88 88 GLN A N 1
ATOM 716 C CA . GLN A 1 88 ? -2.478 -2.541 11.910 1.00 93.88 88 GLN A CA 1
ATOM 717 C C . GLN A 1 88 ? -3.691 -2.473 12.851 1.00 93.88 88 GLN A C 1
ATOM 719 O O . GLN A 1 88 ? -4.789 -2.108 12.439 1.00 93.88 88 GLN A O 1
ATOM 724 N N . LEU A 1 89 ? -3.476 -2.741 14.141 1.00 91.81 89 LEU A N 1
ATOM 725 C CA . LEU A 1 89 ? -4.511 -2.656 15.171 1.00 91.81 89 LEU A CA 1
ATOM 726 C C . LEU A 1 89 ? -5.065 -1.229 15.314 1.00 91.81 89 LEU A C 1
ATOM 728 O O . LEU A 1 89 ? -6.282 -1.041 15.376 1.00 91.81 89 LEU A O 1
ATOM 732 N N . ASN A 1 90 ? -4.191 -0.218 15.278 1.00 91.12 90 ASN A N 1
ATOM 733 C CA . ASN A 1 90 ? -4.598 1.187 15.321 1.00 91.12 90 ASN A CA 1
ATOM 734 C C . ASN A 1 90 ? -5.498 1.585 14.140 1.00 91.12 90 ASN A C 1
ATOM 736 O O . ASN A 1 90 ? -6.455 2.334 14.349 1.00 91.12 90 ASN A O 1
ATOM 740 N N . VAL A 1 91 ? -5.230 1.076 12.930 1.00 93.44 91 VAL A N 1
ATOM 741 C CA . VAL A 1 91 ? -6.061 1.328 11.737 1.00 93.44 91 VAL A CA 1
ATOM 742 C C . VAL A 1 91 ? -7.498 0.850 11.939 1.00 93.44 91 VAL A C 1
ATOM 744 O O . VAL A 1 91 ? -8.431 1.540 11.538 1.00 93.44 91 VAL A O 1
ATOM 747 N N . PHE A 1 92 ? -7.695 -0.279 12.622 1.00 90.12 92 PHE A N 1
ATOM 748 C CA . PHE A 1 92 ? -9.027 -0.821 12.913 1.00 90.12 92 PHE A CA 1
ATOM 749 C C . PHE A 1 92 ? -9.620 -0.343 14.245 1.00 90.12 92 PHE A C 1
ATOM 751 O O . PHE A 1 92 ? -10.649 -0.856 14.681 1.00 90.12 92 PHE A O 1
ATOM 758 N N . GLY A 1 93 ? -8.980 0.616 14.923 1.00 85.62 93 GLY A N 1
ATOM 759 C CA . GLY A 1 93 ? -9.431 1.102 16.231 1.00 85.62 93 GLY A CA 1
ATOM 760 C C . GLY A 1 93 ? -9.349 0.053 17.347 1.00 85.62 93 GLY A C 1
ATOM 761 O O . GLY A 1 93 ? -9.926 0.244 18.418 1.00 85.62 93 GLY A O 1
ATOM 762 N N . MET A 1 94 ? -8.623 -1.043 17.123 1.00 82.12 94 MET A N 1
ATOM 763 C CA . MET A 1 94 ? -8.418 -2.105 18.097 1.00 82.12 94 MET A CA 1
ATOM 764 C C . MET A 1 94 ? -7.230 -1.722 18.980 1.00 82.12 94 MET A C 1
ATOM 766 O O . MET A 1 94 ? -6.102 -1.616 18.514 1.00 82.12 94 MET A O 1
ATOM 770 N N . ARG A 1 95 ? -7.448 -1.485 20.275 1.00 67.19 95 ARG A N 1
ATOM 771 C CA . ARG A 1 95 ? -6.335 -1.326 21.226 1.00 67.19 95 ARG A CA 1
ATOM 772 C C . ARG A 1 95 ? -5.990 -2.695 21.801 1.00 67.19 95 ARG A C 1
ATOM 774 O O . ARG A 1 95 ? -6.896 -3.395 22.248 1.00 67.19 95 ARG A O 1
ATOM 781 N N . LYS A 1 96 ? -4.699 -3.049 21.892 1.00 54.84 96 LYS A N 1
ATOM 782 C CA . LYS A 1 96 ? -4.279 -4.075 22.861 1.00 54.84 96 LYS A CA 1
ATOM 783 C C . LYS A 1 96 ? -4.693 -3.556 24.239 1.00 54.84 96 LYS A C 1
ATOM 785 O O . LYS A 1 96 ? -4.188 -2.521 24.678 1.00 54.84 96 LYS A O 1
ATOM 790 N N . GLN A 1 97 ? -5.637 -4.229 24.901 1.00 47.94 97 GLN A N 1
ATOM 791 C CA . GLN A 1 97 ? -5.776 -4.071 26.346 1.00 47.94 97 GLN A CA 1
ATOM 792 C C . GLN A 1 97 ? -4.392 -4.343 26.934 1.00 47.94 97 GLN A C 1
ATOM 794 O O . GLN A 1 97 ? -3.783 -5.372 26.633 1.00 47.94 97 GLN A O 1
ATOM 799 N N . LYS A 1 98 ? -3.856 -3.392 27.704 1.00 44.62 98 LYS A N 1
ATOM 800 C CA . LYS A 1 98 ? -2.666 -3.658 28.507 1.00 44.62 98 LYS A CA 1
ATOM 801 C C . LYS A 1 98 ? -3.030 -4.805 29.445 1.00 44.62 98 LYS A C 1
ATOM 803 O O . LYS A 1 98 ? -3.854 -4.633 30.333 1.00 44.62 98 LYS A O 1
ATOM 808 N N . LEU A 1 99 ? -2.441 -5.970 29.206 1.00 43.72 99 LEU A N 1
ATOM 809 C CA . LEU A 1 99 ? -2.435 -7.101 30.127 1.00 43.72 99 LEU A CA 1
ATOM 810 C C . LEU A 1 99 ? -1.353 -6.888 31.196 1.00 43.72 99 LEU A C 1
ATOM 812 O O . LEU A 1 99 ? -0.584 -7.801 31.424 1.00 43.72 99 LEU A O 1
ATOM 816 N N . PHE A 1 100 ? -1.249 -5.693 31.789 1.00 41.56 100 PHE A N 1
ATOM 817 C CA . PHE A 1 100 ? -0.435 -5.397 32.978 1.00 41.56 100 PHE A CA 1
ATOM 818 C C . PHE A 1 100 ? -0.969 -4.134 33.652 1.00 41.56 100 PHE A C 1
ATOM 820 O O . PHE A 1 100 ? -1.088 -3.104 32.941 1.00 41.56 100 PHE A O 1
#

Nearest PDB structures (foldseek):
  7vg9-assembly1_A  TM=8.418E-01  e=1.004E-05  Clostridium acetobutylicum
  6iox-assembly1_B  TM=7.543E-01  e=1.390E-02  Porphyromonas gingivalis ATCC 33277
  1vmi-assembly1_A-2  TM=7.476E-01  e=1.808E-02  Escherichia coli
  1n5d-assembly1_A  TM=6.262E-01  e=7.193E-02  Sus scrofa
  4ak9-assembly1_B  TM=4.549E-01  e=8.761E-02  Physcomitrium patens

Solvent-accessible surface area (backbone atoms only — not comparable to full-atom values): 5592 Å² total; per-residue (Å²): 93,38,34,39,32,37,45,47,64,46,64,71,57,43,43,52,51,32,53,40,43,74,74,62,68,39,48,44,35,39,32,21,39,51,65,59,42,51,49,44,28,60,81,67,73,43,68,55,90,80,48,46,74,48,72,22,84,47,69,67,57,33,38,54,52,50,21,52,38,54,77,68,61,74,50,79,43,79,43,75,38,88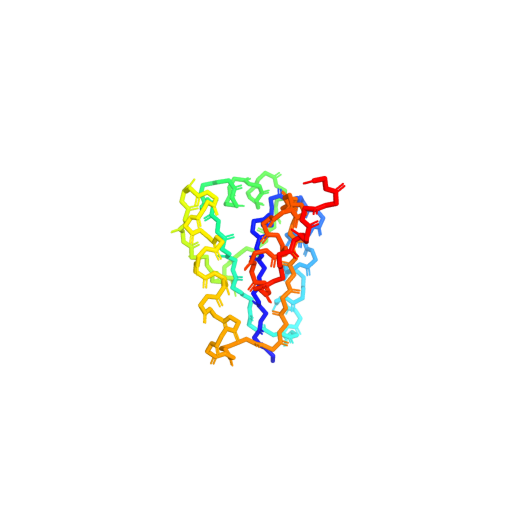,61,58,66,72,53,57,31,51,33,72,71,48,72,82,75,73,93,117

Foldseek 3Di:
DEEEEEPALDLVSLQVVLVCLVVVVDAYEYEEAPVSSVVSCVVNVRDCVRHHYDHDDDSVVSLVVLLVCVVVVVGDYYHYHPDPPCSVCSSVVHDPDPPD

Radius of gyration: 13.77 Å; Cα contacts (8 Å, |Δi|>4): 166; chains: 1; bounding box: 30×20×48 Å

pLDDT: mean 92.78, std 11.33, range [41.56, 98.31]